Protein AF-0000000083354531 (afdb_homodimer)

pLDDT: mean 86.06, std 15.46, range [36.0, 96.38]

Structure (mmCIF, N/CA/C/O backbone):
data_AF-0000000083354531-model_v1
#
loop_
_entity.id
_entity.type
_entity.pdbx_description
1 polymer 'Plastocyanin-like domain-containing protein'
#
loop_
_atom_site.group_PDB
_atom_site.id
_atom_site.type_symbol
_atom_site.label_atom_id
_atom_site.label_alt_id
_atom_site.label_comp_id
_atom_site.label_asym_id
_atom_site.label_entity_id
_atom_site.label_seq_id
_atom_site.pdbx_PDB_ins_code
_atom_site.Cartn_x
_atom_site.Cartn_y
_atom_site.Cartn_z
_atom_site.occupancy
_atom_site.B_iso_or_equiv
_atom_site.auth_seq_id
_atom_site.auth_comp_id
_atom_site.auth_asym_id
_atom_site.auth_atom_id
_atom_site.pdbx_PDB_model_num
ATOM 1 N N . MET A 1 1 ? 29.484 -18.719 -14.023 1 36 1 MET A N 1
ATOM 2 C CA . MET A 1 1 ? 29.203 -17.547 -13.211 1 36 1 MET A CA 1
ATOM 3 C C . MET A 1 1 ? 27.703 -17.266 -13.164 1 36 1 MET A C 1
ATOM 5 O O . MET A 1 1 ? 27.062 -17.172 -14.211 1 36 1 MET A O 1
ATOM 9 N N . ALA A 1 2 ? 26.969 -17.609 -12.117 1 40.5 2 ALA A N 1
ATOM 10 C CA . ALA A 1 2 ? 25.516 -17.547 -12.062 1 40.5 2 ALA A CA 1
ATOM 11 C C . ALA A 1 2 ? 25.031 -16.109 -12.305 1 40.5 2 ALA A C 1
ATOM 13 O O . ALA A 1 2 ? 25.594 -15.156 -11.773 1 40.5 2 ALA A O 1
ATOM 14 N N . LEU A 1 3 ? 24.641 -15.742 -13.43 1 39.56 3 LEU A N 1
ATOM 15 C CA . LEU A 1 3 ? 24.047 -14.438 -13.703 1 39.56 3 LEU A CA 1
ATOM 16 C C . LEU A 1 3 ? 23.047 -14.047 -12.609 1 39.56 3 LEU A C 1
ATOM 18 O O . LEU A 1 3 ? 22.062 -14.75 -12.391 1 39.56 3 LEU A O 1
ATOM 22 N N . SER A 1 4 ? 23.594 -13.641 -11.516 1 41.56 4 SER A N 1
ATOM 23 C CA . SER A 1 4 ? 22.656 -13.062 -10.555 1 41.56 4 SER A CA 1
ATOM 24 C C . SER A 1 4 ? 21.688 -12.109 -11.234 1 41.56 4 SER A C 1
ATOM 26 O O . SER A 1 4 ? 22.094 -11.078 -11.766 1 41.56 4 SER A O 1
ATOM 28 N N . VAL A 1 5 ? 20.828 -12.586 -12.039 1 44.81 5 VAL A N 1
ATOM 29 C CA . VAL A 1 5 ? 19.797 -11.664 -12.5 1 44.81 5 VAL A CA 1
ATOM 30 C C . VAL A 1 5 ? 19.344 -10.773 -11.344 1 44.81 5 VAL A C 1
ATOM 32 O O . VAL A 1 5 ? 19.156 -11.25 -10.219 1 44.81 5 VAL A O 1
ATOM 35 N N . SER A 1 6 ? 20.094 -9.789 -11.055 1 44.59 6 SER A N 1
ATOM 36 C CA . SER A 1 6 ? 19.625 -8.797 -10.102 1 44.59 6 SER A CA 1
ATOM 37 C C . SER A 1 6 ? 18.141 -8.484 -10.312 1 44.59 6 SER A C 1
ATOM 39 O O . SER A 1 6 ? 17.734 -8.133 -11.422 1 44.59 6 SER A O 1
ATOM 41 N N . ALA A 1 7 ? 17.344 -9.289 -9.859 1 53.72 7 ALA A N 1
ATOM 42 C CA . ALA A 1 7 ? 15.922 -8.961 -10.008 1 53.72 7 ALA A CA 1
ATOM 43 C C . ALA A 1 7 ? 15.68 -7.469 -9.797 1 53.72 7 ALA A C 1
ATOM 45 O O . ALA A 1 7 ? 16.25 -6.859 -8.891 1 53.72 7 ALA A O 1
ATOM 46 N N . SER A 1 8 ? 15.656 -6.641 -10.812 1 60.94 8 SER A N 1
ATOM 47 C CA . SER A 1 8 ? 15.422 -5.203 -10.844 1 60.94 8 SER A CA 1
ATOM 48 C C . SER A 1 8 ? 14.312 -4.805 -9.875 1 60.94 8 SER A C 1
ATOM 50 O O . SER A 1 8 ? 13.242 -5.418 -9.859 1 60.94 8 SER A O 1
ATOM 52 N N . VAL A 1 9 ? 14.773 -4.359 -8.758 1 75.44 9 VAL A N 1
ATOM 53 C CA . VAL A 1 9 ? 13.812 -3.762 -7.84 1 75.44 9 VAL A CA 1
ATOM 54 C C . VAL A 1 9 ? 13.219 -2.502 -8.461 1 75.44 9 VAL A C 1
ATOM 56 O O . VAL A 1 9 ? 13.945 -1.612 -8.898 1 75.44 9 VAL A O 1
ATOM 59 N N . VAL A 1 10 ? 11.969 -2.576 -8.844 1 86.31 10 VAL A N 1
ATOM 60 C CA . VAL A 1 10 ? 11.25 -1.38 -9.273 1 86.31 10 VAL A CA 1
ATOM 61 C C . VAL A 1 10 ? 10.867 -0.546 -8.055 1 86.31 10 VAL A C 1
ATOM 63 O O . VAL A 1 10 ? 10.367 -1.081 -7.055 1 86.31 10 VAL A O 1
ATOM 66 N N . GLU A 1 11 ? 11.211 0.677 -8.078 1 92.5 11 GLU A N 1
ATOM 67 C CA . GLU A 1 11 ? 10.891 1.556 -6.961 1 92.5 11 GLU A CA 1
ATOM 68 C C . GLU A 1 11 ? 9.781 2.535 -7.324 1 92.5 11 GLU A C 1
ATOM 70 O O . GLU A 1 11 ? 9.766 3.08 -8.43 1 92.5 11 GLU A O 1
ATOM 75 N N . HIS A 1 12 ? 8.898 2.764 -6.395 1 93.06 12 HIS A N 1
ATOM 76 C CA . HIS A 1 12 ? 7.852 3.777 -6.477 1 93.06 12 HIS A CA 1
ATOM 77 C C . HIS A 1 12 ? 7.879 4.699 -5.266 1 93.06 12 HIS A C 1
ATOM 79 O O . HIS A 1 12 ? 8.266 4.281 -4.172 1 93.06 12 HIS A O 1
ATOM 85 N N . THR A 1 13 ? 7.527 5.938 -5.547 1 94.5 13 THR A N 1
ATOM 86 C CA . THR A 1 13 ? 7.371 6.879 -4.441 1 94.5 13 THR A CA 1
ATOM 87 C C . THR A 1 13 ? 5.93 7.359 -4.34 1 94.5 13 THR A C 1
ATOM 89 O O . THR A 1 13 ? 5.352 7.82 -5.328 1 94.5 13 THR A O 1
ATOM 92 N N . PHE A 1 14 ? 5.398 7.266 -3.188 1 94.38 14 PHE A N 1
ATOM 93 C CA . PHE A 1 14 ? 4.066 7.758 -2.854 1 94.38 14 PHE A CA 1
ATOM 94 C C . PHE A 1 14 ? 4.148 8.914 -1.869 1 94.38 14 PHE A C 1
ATOM 96 O O . PHE A 1 14 ? 4.629 8.75 -0.745 1 94.38 14 PHE A O 1
ATOM 103 N N . VAL A 1 15 ? 3.713 9.984 -2.309 1 96.25 15 VAL A N 1
ATOM 104 C CA . VAL A 1 15 ? 3.658 11.164 -1.443 1 96.25 15 VAL A CA 1
ATOM 105 C C . VAL A 1 15 ? 2.219 11.406 -0.993 1 96.25 15 VAL A C 1
ATOM 107 O O . VAL A 1 15 ? 1.324 11.586 -1.823 1 96.25 15 VAL A O 1
ATOM 110 N N . VAL A 1 16 ? 2.004 11.422 0.267 1 95.5 16 VAL A N 1
ATOM 111 C CA . VAL A 1 16 ? 0.708 11.742 0.857 1 95.5 16 VAL A CA 1
ATOM 112 C C . VAL A 1 16 ? 0.65 13.227 1.194 1 95.5 16 VAL A C 1
ATOM 114 O O . VAL A 1 16 ? 1.538 13.758 1.87 1 95.5 16 VAL A O 1
ATOM 117 N N . SER A 1 17 ? -0.337 13.82 0.721 1 96.12 17 SER A N 1
ATOM 118 C CA . SER A 1 17 ? -0.473 15.258 0.924 1 96.12 17 SER A CA 1
ATOM 119 C C . SER A 1 17 ? -1.938 15.68 0.926 1 96.12 17 SER A C 1
ATOM 121 O O . SER A 1 17 ? -2.826 14.859 0.687 1 96.12 17 SER A O 1
ATOM 123 N N . GLN A 1 18 ? -2.15 16.906 1.348 1 95.44 18 GLN A N 1
ATOM 124 C CA . GLN A 1 18 ? -3.486 17.484 1.261 1 95.44 18 GLN A CA 1
ATOM 125 C C . GLN A 1 18 ? -3.658 18.281 -0.03 1 95.44 18 GLN A C 1
ATOM 127 O O . GLN A 1 18 ? -2.729 18.953 -0.479 1 95.44 18 GLN A O 1
ATOM 132 N N . VAL A 1 19 ? -4.797 18.109 -0.585 1 94.44 19 VAL A N 1
ATOM 133 C CA . VAL A 1 19 ? -5.152 18.953 -1.725 1 94.44 19 VAL A CA 1
ATOM 134 C C . VAL A 1 19 ? -6.504 19.625 -1.472 1 94.44 19 VAL A C 1
ATOM 136 O O . VAL A 1 19 ? -7.34 19.078 -0.742 1 94.44 19 VAL A O 1
ATOM 139 N N . ASN A 1 20 ? -6.668 20.812 -2 1 93.56 20 ASN A N 1
ATOM 140 C CA . ASN A 1 20 ? -7.961 21.484 -1.956 1 93.56 20 ASN A CA 1
ATOM 141 C C . ASN A 1 20 ? -8.859 21.062 -3.115 1 93.56 20 ASN A C 1
ATOM 143 O O . ASN A 1 20 ? -8.469 21.172 -4.277 1 93.56 20 ASN A O 1
ATOM 147 N N . MET A 1 21 ? -9.906 20.453 -2.688 1 88.62 21 MET A N 1
ATOM 148 C CA . MET A 1 21 ? -10.891 20.078 -3.703 1 88.62 21 MET A CA 1
ATOM 149 C C . MET A 1 21 ? -12.102 21 -3.65 1 88.62 21 MET A C 1
ATOM 151 O O . MET A 1 21 ? -12.625 21.281 -2.57 1 88.62 21 MET A O 1
ATOM 155 N N . THR A 1 22 ? -12.367 21.594 -4.773 1 88.25 22 THR A N 1
ATOM 156 C CA . THR A 1 22 ? -13.547 22.453 -4.844 1 88.25 22 THR A CA 1
ATOM 157 C C . THR A 1 22 ? -14.688 21.766 -5.578 1 88.25 22 THR A C 1
ATOM 159 O O . THR A 1 22 ? -14.508 21.281 -6.699 1 88.25 22 THR A O 1
ATOM 162 N N . HIS A 1 23 ? -15.57 21.438 -4.777 1 83.75 23 HIS A N 1
ATOM 163 C CA . HIS A 1 23 ? -16.781 20.891 -5.359 1 83.75 23 HIS A CA 1
ATOM 164 C C . HIS A 1 23 ? -17.984 21.781 -5.09 1 83.75 23 HIS A C 1
ATOM 166 O O . HIS A 1 23 ? -18.328 22.047 -3.932 1 83.75 23 HIS A O 1
ATOM 172 N N . LEU A 1 24 ? -18.734 22.172 -6.25 1 88.19 24 LEU A N 1
ATOM 173 C CA . LEU A 1 24 ? -19.906 23.047 -6.168 1 88.19 24 LEU A CA 1
ATOM 174 C C . LEU A 1 24 ? -19.625 24.219 -5.234 1 88.19 24 LEU A C 1
ATOM 176 O O . LEU A 1 24 ? -20.422 24.5 -4.336 1 88.19 24 LEU A O 1
ATOM 180 N N . CYS A 1 25 ? -18.609 24.75 -5.316 1 87.38 25 CYS A N 1
ATOM 181 C CA . CYS A 1 25 ? -18.219 25.984 -4.648 1 87.38 25 CYS A CA 1
ATOM 182 C C . CYS A 1 25 ? -17.859 25.734 -3.191 1 87.38 25 CYS A C 1
ATOM 184 O O . CYS A 1 25 ? -17.812 26.672 -2.387 1 87.38 25 CYS A O 1
ATOM 186 N N . LYS A 1 26 ? -17.969 24.53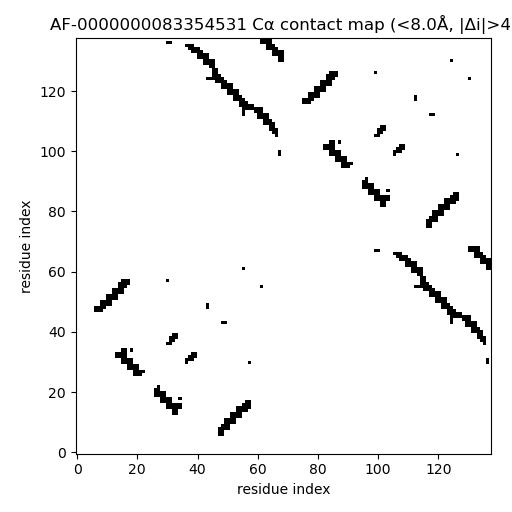1 -2.76 1 91.5 26 LYS A N 1
ATOM 187 C CA . LYS A 1 26 ? -17.469 24.188 -1.434 1 91.5 26 LYS A CA 1
ATOM 188 C C . LYS A 1 26 ? -16.047 23.641 -1.51 1 91.5 26 LYS A C 1
ATOM 190 O O . LYS A 1 26 ? -15.758 22.766 -2.322 1 91.5 26 LYS A O 1
ATOM 195 N N . ASP A 1 27 ? -15.117 24.312 -0.78 1 91.06 27 ASP A N 1
ATOM 196 C CA . ASP A 1 27 ? -13.727 23.875 -0.703 1 91.06 27 ASP A CA 1
ATOM 197 C C . ASP A 1 27 ? -13.539 22.875 0.443 1 91.06 27 ASP A C 1
ATOM 199 O O . ASP A 1 27 ? -13.953 23.141 1.574 1 91.06 27 ASP A O 1
ATOM 203 N N . THR A 1 28 ? -13.125 21.719 0.017 1 91.94 28 THR A N 1
ATOM 204 C CA . THR A 1 28 ? -12.789 20.734 1.039 1 91.94 28 THR A CA 1
ATOM 205 C C . THR A 1 28 ? -11.359 20.219 0.846 1 91.94 28 THR A C 1
ATOM 207 O O . THR A 1 28 ? -10.852 20.188 -0.276 1 91.94 28 THR A O 1
ATOM 210 N N . MET A 1 29 ? -10.664 20 1.935 1 92.44 29 MET A N 1
ATOM 211 C CA . MET A 1 29 ? -9.336 19.406 1.872 1 92.44 29 MET A CA 1
ATOM 212 C C . MET A 1 29 ? -9.422 17.875 1.838 1 92.44 29 MET A C 1
ATOM 214 O O . MET A 1 29 ? -10.156 17.281 2.619 1 92.44 29 MET A O 1
ATOM 218 N N . ALA A 1 30 ? -8.695 17.375 0.788 1 92.62 30 ALA A N 1
ATOM 219 C CA . ALA A 1 30 ? -8.625 15.914 0.68 1 92.62 30 ALA A CA 1
ATOM 220 C C . ALA A 1 30 ? -7.199 15.414 0.864 1 92.62 30 ALA A C 1
ATOM 222 O O . ALA A 1 30 ? -6.25 16.047 0.396 1 92.62 30 ALA A O 1
ATOM 223 N N 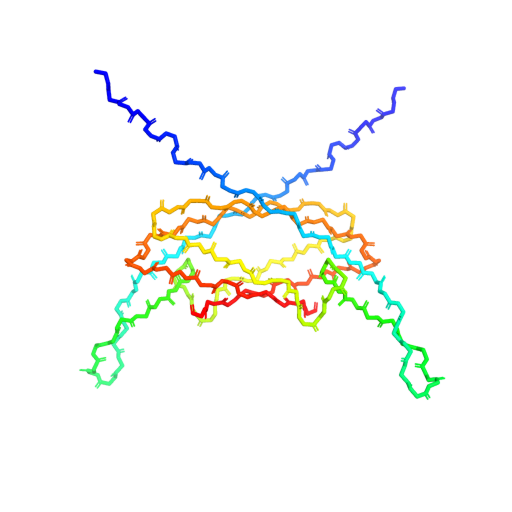. THR A 1 31 ? -7.125 14.367 1.601 1 94.31 31 THR A N 1
ATOM 224 C CA . THR A 1 31 ? -5.84 13.688 1.679 1 94.31 31 THR A CA 1
ATOM 225 C C . THR A 1 31 ? -5.66 12.734 0.502 1 94.31 31 THR A C 1
ATOM 227 O O . THR A 1 31 ? -6.477 11.836 0.296 1 94.31 31 THR A O 1
ATOM 230 N N . VAL A 1 32 ? -4.609 12.938 -0.293 1 94.12 32 VAL A N 1
ATOM 231 C CA . VAL A 1 32 ? -4.426 12.188 -1.527 1 94.12 32 VAL A CA 1
ATOM 232 C C . VAL A 1 32 ? -3.033 11.562 -1.549 1 94.12 32 VAL A C 1
ATOM 234 O O . VAL A 1 32 ? -2.176 11.914 -0.737 1 94.12 32 VAL A O 1
ATOM 237 N N . VAL A 1 33 ? -2.908 10.594 -2.459 1 94.81 33 VAL A N 1
ATOM 238 C CA . VAL A 1 33 ? -1.602 10.016 -2.764 1 94.81 33 VAL A CA 1
ATOM 239 C C . VAL A 1 33 ? -1.191 10.391 -4.188 1 94.81 33 VAL A C 1
ATOM 241 O O . VAL A 1 33 ? -1.899 10.078 -5.145 1 94.81 33 VAL A O 1
ATOM 244 N N . ASN A 1 34 ? -0.104 11.078 -4.273 1 95.56 34 ASN A N 1
ATOM 245 C CA . ASN A 1 34 ? 0.373 11.586 -5.551 1 95.56 34 ASN A CA 1
ATOM 246 C C . ASN A 1 34 ? -0.708 12.391 -6.273 1 95.56 34 ASN A C 1
ATOM 248 O O . ASN A 1 34 ? -0.882 12.25 -7.484 1 95.56 34 ASN A O 1
ATOM 252 N N . GLY A 1 35 ? -1.458 13.023 -5.539 1 92.19 35 GLY A N 1
ATOM 253 C CA . GLY A 1 35 ? -2.426 13.969 -6.086 1 92.19 35 GLY A CA 1
ATOM 254 C C . GLY A 1 35 ? -3.742 13.312 -6.461 1 92.19 35 GLY A C 1
ATOM 255 O O . GLY A 1 35 ? -4.621 13.961 -7.027 1 92.19 35 GLY A O 1
ATOM 256 N N . GLN A 1 36 ? -3.883 12.078 -6.078 1 90.56 36 GLN A N 1
ATOM 257 C CA . GLN A 1 36 ? -5.121 11.43 -6.5 1 90.56 36 GLN A CA 1
ATOM 258 C C . GLN A 1 36 ? -5.699 10.562 -5.383 1 90.56 36 GLN A C 1
ATOM 260 O O . GLN A 1 36 ? -4.977 10.133 -4.484 1 90.56 36 GLN A O 1
ATOM 265 N N . LEU A 1 37 ? -7.09 10.43 -5.449 1 86.62 37 LEU A N 1
ATOM 266 C CA . LEU A 1 37 ? -7.879 9.586 -4.559 1 86.62 37 LEU A CA 1
ATOM 267 C C . LEU A 1 37 ? -8.875 8.742 -5.344 1 86.62 37 LEU A C 1
ATOM 269 O O . LEU A 1 37 ? -9.711 9.273 -6.074 1 86.62 37 LEU A O 1
ATOM 273 N N . PRO A 1 38 ? -8.688 7.309 -5.402 1 86.62 38 PRO A N 1
ATOM 274 C CA . PRO A 1 38 ? -7.699 6.543 -4.637 1 86.62 38 PRO A CA 1
ATOM 275 C C . PRO A 1 38 ? -6.27 6.762 -5.129 1 86.62 38 PRO A C 1
ATOM 277 O O . PRO A 1 38 ? -6.062 7.355 -6.191 1 86.62 38 PRO A O 1
ATOM 280 N N . GLY A 1 39 ? -5.352 6.383 -4.352 1 87.25 39 GLY A N 1
ATOM 281 C CA . GLY A 1 39 ? -3.965 6.434 -4.789 1 87.25 39 GLY A CA 1
ATOM 282 C C . GLY A 1 39 ? -3.684 5.547 -5.984 1 87.25 39 GLY A C 1
ATOM 283 O O . GLY A 1 39 ? -4.574 4.852 -6.473 1 87.25 39 GLY A O 1
ATOM 284 N N . PRO A 1 40 ? -2.467 5.68 -6.473 1 90.62 40 PRO A N 1
ATOM 285 C CA . PRO A 1 40 ? -2.105 4.891 -7.652 1 90.62 40 PRO A CA 1
ATOM 286 C C . PRO A 1 40 ? -2.059 3.393 -7.367 1 90.62 40 PRO A C 1
ATOM 288 O O . PRO A 1 40 ? -1.789 2.984 -6.234 1 90.62 40 PRO A O 1
ATOM 291 N N . ALA A 1 41 ? -2.326 2.578 -8.43 1 92.12 41 ALA A N 1
ATOM 292 C CA . ALA A 1 41 ? -2.131 1.133 -8.359 1 92.12 41 ALA A CA 1
ATOM 293 C C . ALA A 1 41 ? -0.723 0.749 -8.812 1 92.12 41 ALA A C 1
ATOM 295 O O . ALA A 1 41 ? -0.128 1.42 -9.656 1 92.12 41 ALA A O 1
ATOM 296 N N . ILE A 1 42 ? -0.235 -0.291 -8.219 1 92.31 42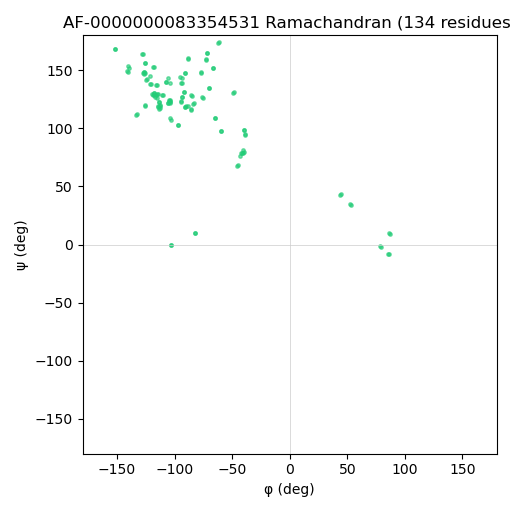 ILE A N 1
ATOM 297 C CA . ILE A 1 42 ? 1.072 -0.807 -8.609 1 92.31 42 ILE A CA 1
ATOM 298 C C . ILE A 1 42 ? 0.93 -2.236 -9.125 1 92.31 42 ILE A C 1
ATOM 300 O O . ILE A 1 42 ? 0.297 -3.076 -8.477 1 92.31 42 ILE A O 1
ATOM 304 N N . GLU A 1 43 ? 1.452 -2.463 -10.234 1 92.62 43 GLU A N 1
ATOM 305 C CA . GLU A 1 43 ? 1.547 -3.818 -10.766 1 92.62 43 GLU A CA 1
ATOM 306 C C . GLU A 1 43 ? 2.865 -4.477 -10.375 1 92.62 43 GLU A C 1
ATOM 308 O O . GLU A 1 43 ? 3.932 -3.871 -10.508 1 92.62 43 GLU A O 1
ATOM 313 N N . VAL A 1 44 ? 2.686 -5.672 -9.883 1 92.19 44 VAL A N 1
ATOM 314 C CA . VAL A 1 44 ? 3.869 -6.43 -9.492 1 92.19 44 VAL A CA 1
ATOM 315 C C . VAL A 1 44 ? 3.867 -7.789 -10.195 1 92.19 44 VAL A C 1
ATOM 317 O O . VAL A 1 44 ? 2.951 -8.594 -10 1 92.19 44 VAL A O 1
ATOM 320 N N . THR A 1 45 ? 4.887 -8 -10.961 1 92.5 45 THR A N 1
ATOM 321 C CA . THR A 1 45 ? 5.016 -9.25 -11.711 1 92.5 45 THR A CA 1
ATOM 322 C C . THR A 1 45 ? 5.469 -10.383 -10.789 1 92.5 45 THR A C 1
ATOM 324 O O . THR A 1 45 ? 6.184 -10.148 -9.812 1 92.5 45 THR A O 1
ATOM 327 N N . GLU A 1 46 ? 4.996 -11.562 -11.148 1 91.88 46 GLU A N 1
ATOM 328 C CA . GLU A 1 46 ? 5.434 -12.75 -10.406 1 91.88 46 GLU A CA 1
ATOM 329 C C . GLU A 1 46 ? 6.949 -12.773 -10.266 1 91.88 46 GLU A C 1
ATOM 331 O O . GLU A 1 46 ? 7.676 -12.539 -11.234 1 91.88 46 GLU A O 1
ATOM 336 N N . GLY A 1 47 ? 7.355 -12.992 -9.031 1 89.62 47 GLY A N 1
ATOM 337 C CA . GLY A 1 47 ? 8.781 -13.164 -8.781 1 89.62 47 GLY A CA 1
ATOM 338 C C . GLY A 1 47 ? 9.508 -11.859 -8.57 1 89.62 47 GLY A C 1
ATOM 339 O O . GLY A 1 47 ? 10.68 -11.852 -8.172 1 89.62 47 GLY A O 1
ATOM 340 N N . ASP A 1 48 ? 8.844 -10.719 -8.797 1 86.81 48 ASP A N 1
ATOM 341 C CA . ASP A 1 48 ? 9.508 -9.422 -8.68 1 86.81 48 ASP A CA 1
ATOM 342 C C . ASP A 1 48 ? 9.43 -8.891 -7.254 1 86.81 48 ASP A C 1
ATOM 344 O O . ASP A 1 48 ? 8.609 -9.352 -6.457 1 86.81 48 ASP A O 1
ATOM 348 N N . SER A 1 49 ? 10.328 -7.977 -6.996 1 90.25 49 SER A N 1
ATOM 349 C CA . SER A 1 49 ? 10.305 -7.156 -5.793 1 90.25 49 SER A CA 1
ATOM 350 C C . SER A 1 49 ? 10.141 -5.676 -6.133 1 90.25 49 SER A C 1
ATOM 352 O O . SER A 1 49 ? 10.812 -5.168 -7.035 1 90.25 49 SER A O 1
ATOM 354 N N . VAL A 1 50 ? 9.227 -5.156 -5.461 1 93.81 50 VAL A N 1
ATOM 355 C CA . VAL A 1 50 ? 8.984 -3.725 -5.625 1 93.81 50 VAL A CA 1
ATOM 356 C C . VAL A 1 50 ? 9.156 -3.014 -4.285 1 93.81 50 VAL A C 1
ATOM 358 O O . VAL A 1 50 ? 8.75 -3.535 -3.244 1 93.81 50 VAL A O 1
ATOM 361 N N . THR A 1 51 ? 9.773 -1.924 -4.375 1 94.31 51 THR A N 1
ATOM 362 C CA . THR A 1 51 ? 9.914 -1.083 -3.191 1 94.31 51 THR A CA 1
ATOM 363 C C . THR A 1 51 ? 9.078 0.185 -3.328 1 94.31 51 THR A C 1
ATOM 365 O O . THR A 1 51 ? 9.164 0.885 -4.34 1 94.31 51 THR A O 1
ATOM 368 N N . VAL A 1 52 ? 8.266 0.444 -2.287 1 93.56 52 VAL A N 1
ATOM 369 C CA . VAL A 1 52 ? 7.445 1.653 -2.256 1 93.56 52 VAL A CA 1
ATOM 370 C C . VAL A 1 52 ? 7.902 2.559 -1.116 1 93.56 52 VAL A C 1
ATOM 372 O O . VAL A 1 52 ? 7.91 2.146 0.047 1 93.56 52 VAL A O 1
ATOM 375 N N . HIS A 1 53 ? 8.328 3.721 -1.482 1 94.69 53 HIS A N 1
ATOM 376 C CA . HIS A 1 53 ? 8.625 4.762 -0.506 1 94.69 53 HIS A CA 1
ATOM 377 C C . HIS A 1 53 ? 7.398 5.637 -0.247 1 94.69 53 HIS A C 1
ATOM 379 O O . HIS A 1 53 ? 6.918 6.324 -1.151 1 94.69 53 HIS A O 1
ATOM 385 N N . VAL A 1 54 ? 6.98 5.602 0.958 1 94.25 54 VAL A N 1
ATOM 386 C CA . VAL A 1 54 ? 5.852 6.438 1.351 1 94.25 54 VAL A CA 1
ATOM 387 C C . VAL A 1 54 ? 6.348 7.621 2.18 1 94.25 54 VAL A C 1
ATOM 389 O O . VAL A 1 54 ? 6.992 7.438 3.213 1 94.25 54 VAL A O 1
ATOM 392 N N . VAL A 1 55 ? 6.047 8.727 1.686 1 95.38 55 VAL A N 1
ATOM 393 C CA . VAL A 1 55 ? 6.371 9.961 2.396 1 95.38 55 VAL A CA 1
ATOM 394 C C . VAL A 1 55 ? 5.082 10.656 2.832 1 95.38 55 VAL A C 1
ATOM 396 O O . VAL A 1 55 ? 4.258 11.031 1.996 1 95.38 55 VAL A O 1
ATOM 399 N N . ASN A 1 56 ? 4.949 10.898 4.133 1 95.56 56 ASN A N 1
ATOM 400 C CA . ASN A 1 56 ? 3.752 11.555 4.648 1 95.56 56 ASN A CA 1
ATOM 401 C C . ASN A 1 56 ? 3.98 13.055 4.84 1 95.56 56 ASN A C 1
ATOM 403 O O . ASN A 1 56 ? 4.508 13.477 5.871 1 95.56 56 ASN A O 1
ATOM 407 N N . LYS A 1 57 ? 3.49 13.82 3.971 1 96.31 57 LYS A N 1
ATOM 408 C CA . LYS A 1 57 ? 3.611 15.273 4.051 1 96.31 57 LYS A CA 1
ATOM 409 C C . LYS A 1 57 ? 2.307 15.914 4.523 1 96.31 57 LYS A C 1
ATOM 411 O O . LYS A 1 57 ? 2.164 17.141 4.5 1 96.31 57 LYS A O 1
ATOM 416 N N . SER A 1 58 ? 1.355 15.141 4.754 1 94.75 58 SER A N 1
ATOM 417 C CA . SER A 1 58 ? 0.118 15.656 5.332 1 94.75 58 SER A CA 1
ATOM 418 C C . SER A 1 58 ? 0.302 16.016 6.801 1 94.75 58 SER A C 1
ATOM 420 O O . SER A 1 58 ? 1.226 15.531 7.457 1 94.75 58 SER A O 1
ATOM 422 N N . PRO A 1 59 ? -0.521 16.844 7.355 1 94.5 59 PRO A N 1
ATOM 423 C CA . PRO A 1 59 ? -0.382 17.234 8.766 1 94.5 59 PRO A CA 1
ATOM 424 C C . PRO A 1 59 ? -0.998 16.203 9.719 1 94.5 59 PRO A C 1
ATOM 426 O O . PRO A 1 59 ? -1.129 16.469 10.914 1 94.5 59 PRO A O 1
ATOM 429 N N . TYR A 1 60 ? -1.386 15.023 9.203 1 94.56 60 TYR A N 1
ATOM 430 C CA . TYR A 1 60 ? -2.062 14.008 10 1 94.56 60 TYR A CA 1
ATOM 431 C C . TYR A 1 60 ? -1.242 12.727 10.055 1 94.56 60 TYR A C 1
ATOM 433 O O . TYR A 1 60 ? -0.438 12.461 9.156 1 94.56 60 TYR A O 1
ATOM 441 N N . ASN A 1 61 ? -1.413 11.977 11.102 1 94.88 61 ASN A N 1
ATOM 442 C CA . ASN A 1 61 ? -1.073 10.555 11.062 1 94.88 61 ASN A CA 1
ATOM 443 C C . ASN A 1 61 ? -2.049 9.773 10.188 1 94.88 61 ASN A C 1
ATOM 445 O O . ASN A 1 61 ? -3.264 9.945 10.297 1 94.88 61 ASN A O 1
ATOM 449 N N . ILE A 1 62 ? -1.489 8.914 9.352 1 93.56 62 ILE A N 1
ATOM 450 C CA . ILE A 1 62 ? -2.371 8.195 8.438 1 93.56 62 ILE A CA 1
ATOM 451 C C . ILE A 1 62 ? -2.145 6.688 8.594 1 93.56 62 ILE A C 1
ATOM 453 O O . ILE A 1 62 ? -1.107 6.258 9.102 1 93.56 62 ILE A O 1
ATOM 457 N N . THR A 1 63 ? -3.189 5.98 8.219 1 93.69 63 THR A N 1
ATOM 458 C CA . THR A 1 63 ? -3.102 4.531 8.047 1 93.69 63 THR A CA 1
ATOM 459 C C . THR A 1 63 ? -3.303 4.145 6.586 1 93.69 63 THR A C 1
ATOM 461 O O . THR A 1 63 ? -4.234 4.617 5.934 1 93.69 63 THR A O 1
ATOM 464 N N . ILE A 1 64 ? -2.404 3.354 6.074 1 90.25 64 ILE A N 1
ATOM 465 C CA . ILE A 1 64 ? -2.475 2.887 4.695 1 90.25 64 ILE A CA 1
ATOM 466 C C . ILE A 1 64 ? -2.951 1.437 4.664 1 90.25 64 ILE A C 1
ATOM 468 O O . ILE A 1 64 ? -2.377 0.575 5.336 1 90.25 64 ILE A O 1
ATOM 472 N N . HIS A 1 65 ? -4.023 1.244 3.932 1 88.69 65 HIS A N 1
ATOM 473 C CA . HIS A 1 65 ? -4.512 -0.102 3.654 1 88.69 65 HIS A CA 1
ATOM 474 C C . HIS A 1 65 ? -4.18 -0.526 2.227 1 88.69 65 HIS A C 1
ATOM 476 O O . HIS A 1 65 ? -4.262 0.282 1.3 1 88.69 65 HIS A O 1
ATOM 482 N N . TRP A 1 66 ? -3.799 -1.745 2.166 1 83.31 66 TRP A N 1
ATOM 483 C CA . TRP A 1 66 ? -3.471 -2.258 0.839 1 83.31 66 TRP A CA 1
ATOM 484 C C . TRP A 1 66 ? -4.336 -3.465 0.493 1 83.31 66 TRP A C 1
ATOM 486 O O . TRP A 1 66 ? -4.648 -4.281 1.362 1 83.31 66 TRP A O 1
ATOM 496 N N . TYR A 1 67 ? -4.66 -3.564 -0.738 1 85.88 67 TYR A N 1
ATOM 497 C CA . TYR A 1 67 ? -5.41 -4.727 -1.203 1 85.88 67 TYR A CA 1
ATOM 498 C C . TYR A 1 67 ? -4.91 -5.188 -2.566 1 85.88 67 TYR A C 1
ATOM 500 O O . TYR A 1 67 ? -4.336 -4.398 -3.324 1 85.88 67 TYR A O 1
ATOM 508 N N . LEU A 1 68 ? -5.062 -6.5 -2.664 1 85.5 68 LEU A N 1
ATOM 509 C CA . LEU A 1 68 ? -4.645 -7.105 -3.922 1 85.5 68 LEU A CA 1
ATOM 510 C C . LEU A 1 68 ? -5.828 -7.254 -4.871 1 85.5 68 LEU A C 1
ATOM 512 O O . LEU A 1 68 ? -6.965 -7.438 -4.43 1 85.5 68 LEU A O 1
ATOM 516 N N . VAL A 1 69 ? -5.598 -7.078 -6.152 1 79.19 69 VAL A N 1
ATOM 517 C CA . VAL A 1 69 ? -6.594 -7.395 -7.168 1 79.19 69 VAL A CA 1
ATOM 518 C C . VAL A 1 69 ? -6.031 -8.422 -8.141 1 79.19 69 VAL A C 1
ATOM 520 O O . VAL A 1 69 ? -4.844 -8.391 -8.469 1 79.19 69 VAL A O 1
ATOM 523 N N . MET B 1 1 ? 26.141 22.359 14.25 1 36.5 1 MET B N 1
ATOM 524 C CA . MET B 1 1 ? 26.062 21.156 13.406 1 36.5 1 MET B CA 1
ATOM 525 C C . MET B 1 1 ? 24.641 20.641 13.328 1 36.5 1 MET B C 1
ATOM 527 O O . MET B 1 1 ? 23.984 20.422 14.352 1 36.5 1 MET B O 1
ATOM 531 N N . ALA B 1 2 ? 23.906 20.875 12.234 1 40.12 2 ALA B N 1
ATOM 532 C CA . ALA B 1 2 ? 22.484 20.578 12.164 1 40.12 2 ALA B CA 1
ATOM 533 C C . ALA B 1 2 ? 22.219 19.078 12.398 1 40.12 2 ALA B C 1
ATOM 535 O O . ALA B 1 2 ? 22.938 18.234 11.859 1 40.12 2 ALA B O 1
ATOM 536 N N . LEU B 1 3 ? 21.875 18.641 13.508 1 40.84 3 LEU B N 1
ATOM 537 C CA . LEU B 1 3 ? 21.484 17.25 13.766 1 40.84 3 LEU B CA 1
ATOM 538 C C . LEU B 1 3 ? 20.578 16.734 12.648 1 40.84 3 LEU B C 1
ATOM 540 O O . LEU B 1 3 ? 19.516 17.281 12.406 1 40.84 3 LEU B O 1
ATOM 544 N N . SER B 1 4 ? 21.203 16.391 11.57 1 42 4 SER B N 1
ATOM 545 C CA . SER B 1 4 ? 20.391 15.688 10.586 1 42 4 SER B CA 1
ATOM 546 C C . SER B 1 4 ? 19.547 14.594 11.234 1 42 4 SER B C 1
ATOM 548 O O . SER B 1 4 ? 20.094 13.625 11.781 1 42 4 SER B O 1
ATOM 550 N N . VAL B 1 5 ? 18.625 14.93 12.016 1 45.59 5 VAL B N 1
ATOM 551 C CA . VAL B 1 5 ? 17.734 13.859 12.469 1 45.59 5 VAL B CA 1
ATOM 552 C C . VAL B 1 5 ? 17.422 12.914 11.312 1 45.59 5 VAL B C 1
ATOM 554 O O . VAL B 1 5 ? 17.156 13.367 10.195 1 45.59 5 VAL B O 1
ATOM 557 N N . SER B 1 6 ? 18.281 12.023 11.031 1 45 6 SER B N 1
ATOM 558 C CA . SER B 1 6 ? 17.969 10.977 10.07 1 45 6 SER B CA 1
ATOM 559 C C . SER B 1 6 ? 16.547 10.461 10.266 1 45 6 SER B C 1
ATOM 561 O O . SER B 1 6 ? 16.172 10.055 11.367 1 45 6 SER B O 1
ATOM 563 N N . ALA B 1 7 ? 15.641 11.148 9.805 1 54.16 7 ALA B N 1
ATOM 564 C CA . ALA B 1 7 ? 14.281 10.625 9.938 1 54.16 7 ALA B CA 1
ATOM 565 C C . ALA B 1 7 ? 14.25 9.117 9.711 1 54.16 7 ALA B C 1
ATOM 567 O O . ALA B 1 7 ? 14.922 8.602 8.812 1 54.16 7 ALA B O 1
ATOM 568 N N . SER B 1 8 ? 14.312 8.289 10.711 1 61.31 8 SER B N 1
ATOM 569 C CA . SER B 1 8 ? 14.266 6.832 10.727 1 61.31 8 SER B CA 1
ATOM 570 C C . SER B 1 8 ? 13.242 6.301 9.734 1 61.31 8 SER B C 1
ATOM 572 O O . SER B 1 8 ? 12.102 6.766 9.695 1 61.31 8 SER B O 1
ATOM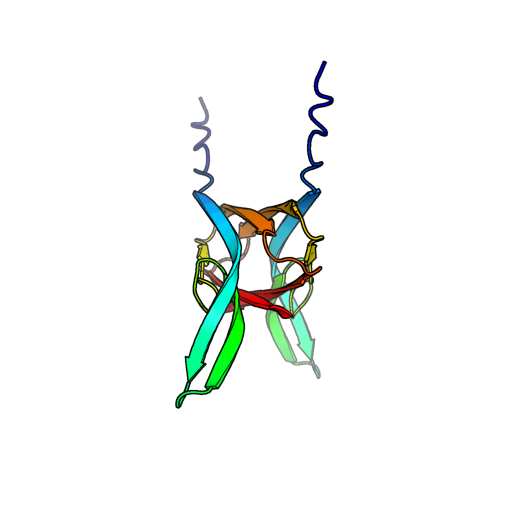 574 N N . VAL B 1 9 ? 13.805 5.922 8.617 1 75.81 9 VAL B N 1
ATOM 575 C CA . VAL B 1 9 ? 12.953 5.207 7.68 1 75.81 9 VAL B CA 1
ATOM 576 C C . VAL B 1 9 ? 12.516 3.875 8.289 1 75.81 9 VAL B C 1
ATOM 578 O O . VAL B 1 9 ? 13.344 3.09 8.742 1 75.81 9 VAL B O 1
ATOM 581 N N . VAL B 1 10 ? 11.266 3.764 8.641 1 86.5 10 VAL B N 1
ATOM 582 C CA . VAL B 1 10 ? 10.695 2.482 9.055 1 86.5 10 VAL B CA 1
ATOM 583 C C . VAL B 1 10 ? 10.469 1.601 7.828 1 86.5 10 VAL B C 1
ATOM 585 O O . VAL B 1 10 ? 9.93 2.062 6.816 1 86.5 10 VAL B O 1
ATOM 588 N N . GLU B 1 11 ? 10.984 0.439 7.855 1 92.56 11 GLU B N 1
ATOM 589 C CA . GLU B 1 11 ? 10.836 -0.475 6.727 1 92.56 11 GLU B CA 1
ATOM 590 C C . GLU B 1 11 ? 9.859 -1.602 7.059 1 92.56 11 GLU B C 1
ATOM 592 O O . GLU B 1 11 ? 9.883 -2.143 8.164 1 92.56 11 GLU B O 1
ATOM 597 N N . HIS B 1 12 ? 9.039 -1.958 6.105 1 93.19 12 HIS B N 1
ATOM 598 C CA . HIS B 1 12 ? 8.141 -3.107 6.156 1 93.19 12 HIS B CA 1
ATOM 599 C C . HIS B 1 12 ? 8.344 -4.016 4.949 1 93.19 12 HIS B C 1
ATOM 601 O O . HIS B 1 12 ? 8.727 -3.551 3.873 1 93.19 12 HIS B O 1
ATOM 607 N N . THR B 1 13 ? 8.133 -5.277 5.219 1 94.69 13 THR B N 1
ATOM 608 C CA . THR B 1 13 ? 8.148 -6.23 4.113 1 94.69 13 THR B CA 1
ATOM 609 C C . THR B 1 13 ? 6.789 -6.902 3.957 1 94.69 13 THR B C 1
ATOM 611 O O . THR B 1 13 ? 6.246 -7.441 4.922 1 94.69 13 THR B O 1
ATOM 614 N N . PHE B 1 14 ? 6.285 -6.875 2.785 1 94.62 14 PHE B N 1
ATOM 615 C CA . PHE B 1 14 ? 5.047 -7.547 2.4 1 94.62 14 PHE B CA 1
ATOM 616 C C . PHE B 1 14 ? 5.328 -8.688 1.427 1 94.62 14 PHE B C 1
ATOM 618 O O . PHE B 1 14 ? 5.82 -8.453 0.32 1 94.62 14 PHE B O 1
ATOM 625 N N . VAL B 1 15 ? 5.023 -9.805 1.848 1 96.38 15 VAL B N 1
ATOM 626 C CA . VAL B 1 15 ? 5.16 -10.977 0.984 1 96.38 15 VAL B CA 1
ATOM 627 C C . VAL B 1 15 ? 3.785 -11.406 0.481 1 96.38 15 VAL B C 1
ATOM 629 O O . VAL B 1 15 ? 2.891 -11.703 1.277 1 96.38 15 VAL B O 1
ATOM 632 N N . VAL B 1 16 ? 3.611 -11.453 -0.788 1 95.56 16 VAL B N 1
ATOM 633 C CA . VAL B 1 16 ? 2.393 -11.945 -1.422 1 95.56 16 VAL B CA 1
ATOM 634 C C . VAL B 1 16 ? 2.547 -13.422 -1.759 1 95.56 16 VAL B C 1
ATOM 636 O O . VAL B 1 16 ? 3.52 -13.82 -2.404 1 95.56 16 VAL B O 1
ATOM 639 N N . SER B 1 17 ? 1.63 -14.141 -1.313 1 96.25 17 SER B N 1
ATOM 640 C CA . SER B 1 17 ? 1.695 -15.586 -1.517 1 96.25 17 SER B CA 1
ATOM 641 C C . SER B 1 17 ? 0.301 -16.203 -1.567 1 96.25 17 SER B C 1
ATOM 643 O O . SER B 1 17 ? -0.697 -15.508 -1.363 1 96.25 17 SER B O 1
ATOM 645 N N . GLN B 1 18 ? 0.272 -17.469 -1.991 1 95.56 1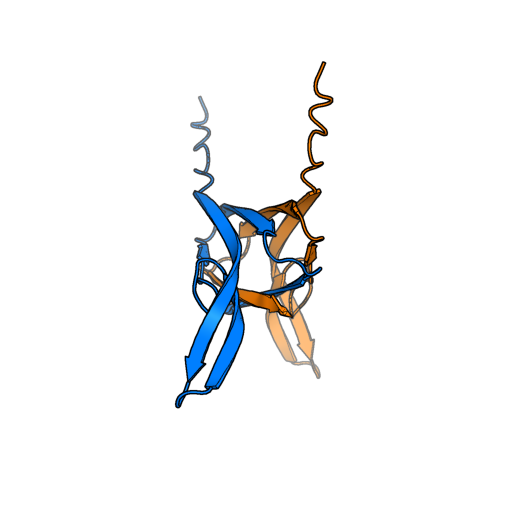8 GLN B N 1
ATOM 646 C CA . GLN B 1 18 ? -0.977 -18.219 -1.952 1 95.56 18 GLN B CA 1
ATOM 647 C C . GLN B 1 18 ? -1.091 -19.031 -0.666 1 95.56 18 GLN B C 1
ATOM 649 O O . GLN B 1 18 ? -0.098 -19.578 -0.182 1 95.56 18 GLN B O 1
ATOM 654 N N . VAL B 1 19 ? -2.258 -19.016 -0.149 1 94.56 19 VAL B N 1
ATOM 655 C CA . VAL B 1 19 ? -2.543 -19.891 0.982 1 94.56 19 VAL B CA 1
ATOM 656 C C . VAL B 1 19 ? -3.783 -20.734 0.687 1 94.56 19 VAL B C 1
ATOM 658 O O . VAL B 1 19 ? -4.66 -20.312 -0.071 1 94.56 19 VAL B O 1
ATOM 661 N N . ASN B 1 20 ? -3.822 -21.938 1.219 1 93.56 20 ASN B N 1
ATOM 662 C CA . ASN B 1 20 ? -5.008 -22.766 1.134 1 93.56 20 ASN B CA 1
ATOM 663 C C . ASN B 1 20 ? -5.996 -22.469 2.256 1 93.56 20 ASN B C 1
ATOM 665 O O . ASN B 1 20 ? -5.641 -22.516 3.436 1 93.56 20 ASN B O 1
ATOM 669 N N . MET B 1 21 ? -7.098 -22.016 1.784 1 88.69 21 MET B N 1
ATOM 670 C CA . MET B 1 21 ? -8.156 -21.766 2.764 1 88.69 21 MET B CA 1
ATOM 671 C C . MET B 1 21 ? -9.227 -22.844 2.68 1 88.69 21 MET B C 1
ATOM 673 O O . MET B 1 21 ? -9.672 -23.203 1.586 1 88.69 21 MET B O 1
ATOM 677 N N . THR B 1 22 ? -9.469 -23.469 3.781 1 88.25 22 THR B N 1
ATOM 678 C CA . THR B 1 22 ? -10.516 -24.484 3.82 1 88.25 22 THR B CA 1
ATOM 679 C C . THR B 1 22 ? -11.766 -23.938 4.508 1 88.25 22 THR B C 1
ATOM 681 O O . THR B 1 22 ? -11.695 -23.422 5.625 1 88.25 22 THR B O 1
ATOM 684 N N . HIS B 1 23 ? -12.656 -23.766 3.693 1 83.62 23 HIS B N 1
ATOM 685 C CA . HIS B 1 23 ? -13.961 -23.375 4.227 1 83.62 23 HIS B CA 1
ATOM 686 C C . HIS B 1 23 ? -15.016 -24.438 3.926 1 83.62 23 HIS B C 1
ATOM 688 O O . HIS B 1 23 ? -15.266 -24.75 2.76 1 83.62 23 HIS B O 1
ATOM 694 N N . LEU B 1 24 ? -15.742 -24.906 5.062 1 88.25 24 LEU B N 1
ATOM 695 C CA . LEU B 1 24 ? -16.766 -25.938 4.953 1 88.25 24 LEU B CA 1
ATOM 696 C C . LEU B 1 24 ? -16.312 -27.078 4.043 1 88.25 24 LEU B C 1
ATOM 698 O O . LEU B 1 24 ? -17.031 -27.469 3.127 1 88.25 24 LEU B O 1
ATOM 702 N N . CYS B 1 25 ? -15.219 -27.453 4.16 1 86.88 25 CYS B N 1
ATOM 703 C CA . CYS B 1 25 ? -14.648 -28.625 3.518 1 86.88 25 CYS B CA 1
ATOM 704 C C . CYS B 1 25 ? -14.273 -28.328 2.07 1 86.88 25 CYS B C 1
ATOM 706 O O . CYS B 1 25 ? -14.07 -29.25 1.277 1 86.88 25 CYS B O 1
ATOM 708 N N . LYS B 1 26 ? -14.523 -27.188 1.622 1 91.5 26 LYS B N 1
ATOM 709 C CA . LYS B 1 26 ? -14.023 -26.781 0.312 1 91.5 26 LYS B CA 1
ATOM 710 C C . LYS B 1 26 ? -12.695 -26.031 0.433 1 91.5 26 LYS B C 1
ATOM 712 O O . LYS B 1 26 ? -12.562 -25.109 1.249 1 91.5 26 LYS B O 1
ATOM 717 N N . ASP B 1 27 ? -11.648 -26.547 -0.272 1 91.19 27 ASP B N 1
ATOM 718 C CA . ASP B 1 27 ? -10.336 -25.906 -0.301 1 91.19 27 ASP B CA 1
ATOM 719 C C . ASP B 1 27 ? -10.242 -24.906 -1.449 1 91.19 27 ASP B C 1
ATOM 721 O O . ASP B 1 27 ? -10.586 -25.234 -2.59 1 91.19 27 ASP B O 1
ATOM 725 N N . THR B 1 28 ? -10.023 -23.703 -1.02 1 91.94 28 THR B N 1
ATOM 726 C CA . THR B 1 28 ? -9.781 -22.688 -2.039 1 91.94 28 THR B CA 1
ATOM 727 C C . THR B 1 28 ? -8.445 -21.984 -1.798 1 91.94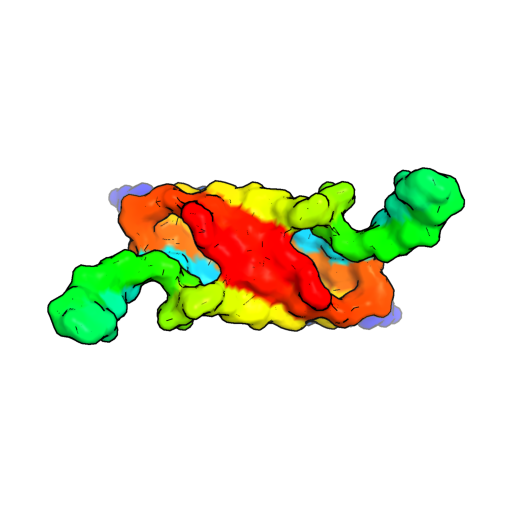 28 THR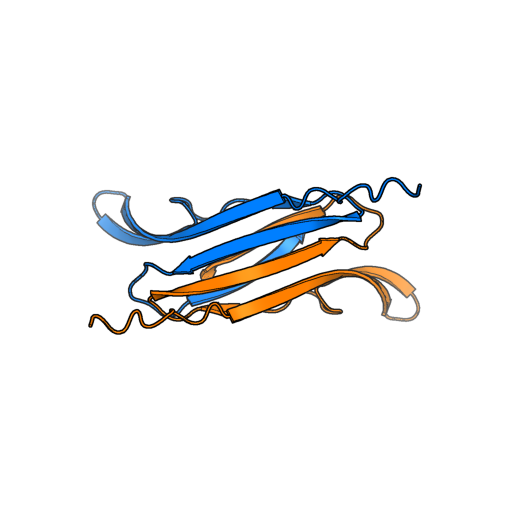 B C 1
ATOM 729 O O . THR B 1 28 ? -7.988 -21.891 -0.658 1 91.94 28 THR B O 1
ATOM 732 N N . MET B 1 29 ? -7.742 -21.672 -2.861 1 92.56 29 MET B N 1
ATOM 733 C CA . MET B 1 29 ? -6.508 -20.906 -2.752 1 92.56 29 MET B CA 1
ATOM 734 C C . MET B 1 29 ? -6.805 -19.406 -2.732 1 92.56 29 MET B C 1
ATOM 736 O O . MET B 1 29 ? -7.59 -18.906 -3.541 1 92.56 29 MET B O 1
ATOM 740 N N . ALA B 1 30 ? -6.191 -18.797 -1.679 1 92.81 30 ALA B N 1
ATOM 741 C CA . ALA B 1 30 ? -6.328 -17.344 -1.581 1 92.81 30 ALA B CA 1
ATOM 742 C C . ALA B 1 30 ? -4.969 -16.656 -1.716 1 92.81 30 ALA B C 1
ATOM 744 O O . ALA B 1 30 ? -3.965 -17.141 -1.199 1 92.81 30 ALA B O 1
ATOM 745 N N . THR B 1 31 ? -4.996 -15.617 -2.461 1 94.5 31 THR B N 1
ATOM 746 C CA . THR B 1 31 ? -3.811 -14.766 -2.496 1 94.5 31 THR B CA 1
ATOM 747 C C . THR B 1 31 ? -3.807 -13.797 -1.319 1 94.5 31 THR B C 1
ATOM 749 O O . THR B 1 31 ? -4.75 -13.016 -1.144 1 94.5 31 THR B O 1
ATOM 752 N N . VAL B 1 32 ? -2.766 -13.844 -0.48 1 94.62 32 VAL B N 1
ATOM 753 C CA . VAL B 1 32 ? -2.734 -13.07 0.758 1 94.62 32 VAL B CA 1
ATOM 754 C C . VAL B 1 32 ? -1.44 -12.266 0.829 1 94.62 32 VAL B C 1
ATOM 756 O O . VAL B 1 32 ? -0.512 -12.492 0.052 1 94.62 32 VAL B O 1
ATOM 759 N N . VAL B 1 33 ? -1.47 -11.297 1.734 1 95 33 VAL B N 1
ATOM 760 C CA . VAL B 1 33 ? -0.267 -10.555 2.092 1 95 33 VAL B CA 1
ATOM 761 C C . VAL B 1 33 ? 0.135 -10.875 3.529 1 95 33 VAL B C 1
ATOM 763 O O . VAL B 1 33 ? -0.65 -10.68 4.461 1 95 33 VAL B O 1
ATOM 766 N N . ASN B 1 34 ? 1.301 -11.398 3.662 1 95.81 34 ASN B N 1
ATOM 767 C CA . ASN B 1 34 ? 1.793 -11.844 4.961 1 95.81 34 ASN B CA 1
ATOM 768 C C . ASN B 1 34 ? 0.803 -12.789 5.645 1 95.81 34 ASN B C 1
ATOM 770 O O . ASN B 1 34 ? 0.563 -12.672 6.848 1 95.81 34 ASN B O 1
ATOM 774 N N . GLY B 1 35 ? 0.185 -13.523 4.871 1 92.56 35 GLY B N 1
ATOM 775 C CA . GLY B 1 35 ? -0.666 -14.586 5.383 1 92.56 35 GLY B CA 1
ATOM 776 C C . GLY B 1 35 ? -2.072 -14.117 5.707 1 92.56 35 GLY B C 1
ATOM 777 O O . GLY B 1 35 ? -2.873 -14.883 6.254 1 92.56 35 GLY B O 1
ATOM 778 N N . GLN B 1 36 ? -2.379 -12.906 5.309 1 91.06 36 GLN B N 1
ATOM 779 C CA . GLN B 1 36 ? -3.709 -12.438 5.68 1 91.06 36 GLN B CA 1
ATOM 780 C C . GLN B 1 36 ? -4.355 -11.648 4.543 1 91.06 36 GLN B C 1
ATOM 782 O O . GLN B 1 36 ? -3.66 -11.125 3.67 1 91.06 36 GLN B O 1
ATOM 787 N N . LEU B 1 37 ? -5.758 -11.688 4.57 1 86.88 37 LEU B N 1
ATOM 788 C CA . LEU B 1 37 ? -6.613 -10.953 3.645 1 86.88 37 LEU B CA 1
ATOM 789 C C . LEU B 1 37 ? -7.742 -10.25 4.395 1 86.88 37 LEU B C 1
ATOM 791 O O . LEU B 1 37 ? -8.531 -10.891 5.086 1 86.88 37 LEU B O 1
ATOM 795 N N . PRO B 1 38 ? -7.75 -8.797 4.469 1 86.75 38 PRO B N 1
ATOM 796 C CA . PRO B 1 38 ? -6.848 -7.906 3.734 1 86.75 38 PRO B CA 1
ATOM 797 C C . PRO B 1 38 ? -5.418 -7.938 4.273 1 86.75 38 PRO B C 1
ATOM 799 O O . PRO B 1 38 ? -5.172 -8.5 5.34 1 86.75 38 PRO B O 1
ATOM 802 N N . GLY B 1 39 ? -4.531 -7.445 3.521 1 87.88 39 GLY B N 1
ATOM 803 C CA . GLY B 1 39 ? -3.164 -7.316 4 1 87.88 39 GLY B CA 1
ATOM 804 C C . GLY B 1 39 ? -3.041 -6.406 5.211 1 87.88 39 GLY B C 1
ATOM 805 O O . GLY B 1 39 ? -4.035 -5.844 5.672 1 87.88 39 GLY B O 1
AT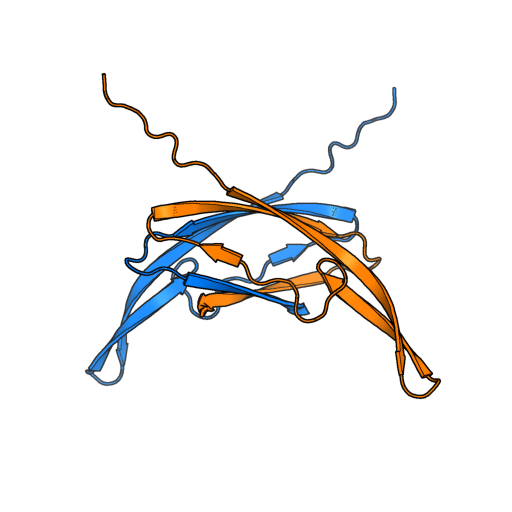OM 806 N N . PRO B 1 40 ? -1.824 -6.375 5.73 1 91.12 40 PRO B N 1
ATOM 807 C CA . PRO B 1 40 ? -1.61 -5.551 6.922 1 91.12 40 PRO B CA 1
ATOM 808 C C . PRO B 1 40 ? -1.771 -4.059 6.641 1 91.12 40 PRO B C 1
ATOM 810 O O . PRO B 1 40 ? -1.514 -3.605 5.52 1 91.12 40 PRO B O 1
ATOM 813 N N . ALA B 1 41 ? -2.178 -3.311 7.695 1 92.31 41 ALA B N 1
ATOM 814 C CA . ALA B 1 41 ? -2.189 -1.85 7.641 1 92.31 41 ALA B CA 1
ATOM 815 C C . ALA B 1 41 ? -0.867 -1.273 8.141 1 92.31 41 ALA B C 1
ATOM 817 O O . ALA B 1 41 ? -0.221 -1.854 9.016 1 92.31 41 ALA B O 1
ATOM 818 N N . ILE B 1 42 ? -0.507 -0.183 7.578 1 92.5 42 ILE B N 1
ATOM 819 C CA . ILE B 1 42 ? 0.7 0.508 8.023 1 92.5 42 ILE B CA 1
ATOM 820 C C . ILE B 1 42 ? 0.34 1.903 8.523 1 92.5 42 ILE B C 1
ATOM 822 O O . ILE B 1 42 ? -0.384 2.645 7.855 1 92.5 42 ILE B O 1
ATOM 826 N N . GLU B 1 43 ? 0.79 2.205 9.656 1 92.69 43 GLU B N 1
ATOM 827 C CA . GLU B 1 43 ? 0.676 3.559 10.195 1 92.69 43 GLU B CA 1
ATOM 828 C C . GLU B 1 43 ? 1.903 4.395 9.844 1 92.69 43 GLU B C 1
ATOM 830 O O . GLU B 1 43 ? 3.037 3.947 10.016 1 92.69 43 GLU B O 1
ATOM 835 N N . VAL B 1 44 ? 1.576 5.555 9.352 1 92.25 44 VAL B N 1
ATOM 836 C CA . VAL B 1 44 ? 2.656 6.473 9 1 92.25 44 VAL B CA 1
ATOM 837 C C . VAL B 1 44 ? 2.441 7.816 9.695 1 92.25 44 VAL B C 1
ATOM 839 O O . VAL B 1 44 ? 1.432 8.484 9.461 1 92.25 44 VAL B O 1
ATOM 842 N N . THR B 1 45 ? 3.383 8.164 10.492 1 92.62 45 THR B N 1
ATOM 843 C CA . THR B 1 45 ? 3.312 9.414 11.242 1 92.62 45 THR B CA 1
ATOM 844 C C . THR B 1 45 ? 3.643 10.609 10.344 1 92.62 45 THR B C 1
ATOM 846 O O . THR B 1 45 ? 4.422 10.477 9.398 1 92.62 45 THR B O 1
ATOM 849 N N . GLU B 1 46 ? 2.99 11.711 10.672 1 91.88 46 GLU B N 1
ATOM 850 C CA . GLU B 1 46 ? 3.289 12.945 9.945 1 91.88 46 GLU B CA 1
ATOM 851 C C . GLU B 1 46 ? 4.793 13.18 9.852 1 91.88 46 GLU B C 1
ATOM 853 O O . GLU B 1 46 ? 5.512 13.039 10.844 1 91.88 46 GLU B O 1
ATOM 858 N N . GLY B 1 47 ? 5.215 13.461 8.641 1 89.81 47 GLY B N 1
ATOM 859 C CA . GLY B 1 47 ? 6.609 13.82 8.445 1 89.81 47 GLY B CA 1
ATOM 860 C C . GLY B 1 47 ? 7.52 12.625 8.266 1 89.81 47 GLY B C 1
ATOM 861 O O . GLY B 1 47 ? 8.688 12.773 7.898 1 89.81 47 GLY B O 1
ATOM 862 N N . ASP B 1 48 ? 7.008 11.406 8.469 1 87 48 ASP B N 1
ATOM 863 C CA . ASP B 1 48 ? 7.84 10.211 8.383 1 87 48 ASP B CA 1
ATOM 864 C C . ASP B 1 48 ? 7.887 9.68 6.949 1 87 48 ASP B C 1
ATOM 866 O O . ASP B 1 48 ? 7.035 10.023 6.125 1 87 48 ASP B O 1
ATOM 870 N N . SER B 1 49 ? 8.906 8.898 6.719 1 90.25 49 SER B N 1
ATOM 871 C CA . SER B 1 49 ? 9.039 8.086 5.516 1 90.25 49 SER B CA 1
ATOM 872 C C . SER B 1 49 ? 9.078 6.598 5.855 1 90.25 49 SER B C 1
ATOM 874 O O . SER B 1 49 ? 9.781 6.184 6.781 1 90.25 49 SER B O 1
ATOM 876 N N . VAL B 1 50 ? 8.273 5.945 5.152 1 93.88 50 VAL B N 1
ATOM 877 C CA . VAL B 1 50 ? 8.234 4.496 5.312 1 93.88 50 VAL B CA 1
ATOM 878 C C . VAL B 1 50 ? 8.547 3.818 3.982 1 93.88 50 VAL B C 1
ATOM 880 O O . VAL B 1 50 ? 8.102 4.277 2.926 1 93.88 50 VAL B O 1
ATOM 883 N N . THR B 1 51 ? 9.305 2.82 4.098 1 94.38 51 THR B N 1
ATOM 884 C CA . THR B 1 51 ? 9.602 2.008 2.924 1 94.38 51 THR B CA 1
ATOM 885 C C . THR B 1 51 ? 8.953 0.633 3.043 1 94.38 51 THR B C 1
ATOM 887 O O . THR B 1 51 ? 9.102 -0.047 4.059 1 94.38 51 THR B O 1
ATOM 890 N N . VAL B 1 52 ? 8.211 0.259 1.983 1 93.62 52 VAL B N 1
ATOM 891 C CA . VAL B 1 52 ? 7.582 -1.058 1.937 1 93.62 52 VAL B CA 1
ATOM 892 C C . VAL B 1 52 ? 8.195 -1.884 0.809 1 93.62 52 VAL B C 1
ATOM 894 O O . VAL B 1 52 ? 8.172 -1.474 -0.354 1 93.62 52 VAL B O 1
ATOM 897 N N . HIS B 1 53 ? 8.773 -2.975 1.179 1 94.69 53 HIS B N 1
ATOM 898 C CA . HIS B 1 53 ? 9.242 -3.959 0.211 1 94.69 53 HIS B CA 1
ATOM 899 C C . HIS B 1 53 ? 8.164 -4.996 -0.088 1 94.69 53 HIS B C 1
ATOM 901 O O . HIS B 1 53 ? 7.75 -5.742 0.802 1 94.69 53 HIS B O 1
ATOM 907 N N . VAL B 1 54 ? 7.785 -5.02 -1.307 1 94.25 54 VAL B N 1
ATOM 908 C CA . VAL B 1 54 ? 6.793 -6 -1.736 1 94.25 54 VAL B CA 1
ATOM 909 C C . VAL B 1 54 ? 7.473 -7.102 -2.547 1 94.25 54 VAL B C 1
ATOM 911 O O . VAL B 1 54 ? 8.117 -6.824 -3.562 1 94.25 54 VAL B O 1
ATOM 914 N N . VAL B 1 55 ? 7.312 -8.234 -2.057 1 95.38 55 VAL B N 1
ATOM 915 C CA . VAL B 1 55 ? 7.824 -9.406 -2.754 1 95.38 55 VAL B CA 1
ATOM 916 C C . VAL B 1 55 ? 6.66 -10.273 -3.234 1 95.38 55 VAL B C 1
ATOM 918 O O . VAL B 1 55 ? 5.867 -10.758 -2.426 1 95.38 55 VAL B O 1
ATOM 921 N N . ASN B 1 56 ? 6.598 -10.523 -4.539 1 95.5 56 ASN B N 1
ATOM 922 C CA . ASN B 1 56 ? 5.52 -11.336 -5.09 1 95.5 56 ASN B CA 1
ATOM 923 C C . ASN B 1 56 ? 5.953 -12.789 -5.273 1 95.5 56 ASN B C 1
ATOM 925 O O . ASN B 1 56 ? 6.57 -13.133 -6.281 1 95.5 56 ASN B O 1
ATOM 929 N N . LYS B 1 57 ? 5.539 -13.609 -4.418 1 96.31 57 LYS B N 1
ATOM 930 C CA . LYS B 1 57 ? 5.859 -15.031 -4.488 1 96.31 57 LYS B CA 1
ATOM 931 C C . LYS B 1 57 ? 4.672 -15.844 -5.004 1 96.31 57 LYS B C 1
ATOM 933 O O . LYS B 1 57 ? 4.695 -17.078 -4.977 1 96.31 57 LYS B O 1
ATOM 938 N N . SER B 1 58 ? 3.639 -15.219 -5.277 1 94.69 58 SER B N 1
ATOM 939 C CA . SER B 1 58 ? 2.502 -15.898 -5.891 1 94.69 58 SER B CA 1
ATOM 940 C C . SER B 1 58 ? 2.783 -16.234 -7.348 1 94.69 58 SER B C 1
ATOM 942 O O . SER B 1 58 ? 3.654 -15.633 -7.977 1 94.69 58 SER B O 1
ATOM 944 N N . PRO B 1 59 ? 2.107 -17.156 -7.941 1 94.62 59 PRO B N 1
ATOM 945 C CA . PRO B 1 59 ? 2.342 -17.516 -9.344 1 94.62 59 PRO B CA 1
ATOM 946 C C . PRO B 1 59 ? 1.627 -16.578 -10.32 1 94.62 59 PRO B C 1
ATOM 948 O O . PRO B 1 59 ? 1.56 -16.859 -11.516 1 94.62 59 PRO B O 1
ATOM 951 N N . TYR B 1 60 ? 1.063 -15.469 -9.82 1 94.69 60 TYR B N 1
ATOM 952 C CA . TYR B 1 60 ? 0.283 -14.547 -10.641 1 94.69 60 TYR B CA 1
ATOM 953 C C . TYR B 1 60 ? 0.921 -13.164 -10.672 1 94.69 60 TYR B C 1
ATOM 955 O O . TYR B 1 60 ? 1.661 -12.797 -9.758 1 94.69 60 TYR B O 1
ATOM 963 N N . ASN B 1 61 ? 0.686 -12.445 -11.727 1 94.81 61 ASN B N 1
ATOM 964 C CA . ASN B 1 61 ? 0.827 -10.992 -11.672 1 94.81 61 ASN B CA 1
ATOM 965 C C . ASN B 1 61 ? -0.274 -10.352 -10.836 1 94.81 61 ASN B C 1
ATOM 967 O O . ASN B 1 61 ? -1.448 -10.695 -10.969 1 94.81 61 ASN B O 1
ATOM 971 N N . ILE B 1 62 ? 0.132 -9.43 -9.992 1 93.56 62 ILE B N 1
ATOM 972 C CA . ILE B 1 62 ? -0.87 -8.836 -9.109 1 93.56 62 ILE B CA 1
ATOM 973 C C . ILE B 1 62 ? -0.852 -7.316 -9.258 1 93.56 62 ILE B C 1
ATOM 975 O O . ILE B 1 62 ? 0.132 -6.742 -9.734 1 93.56 62 ILE B O 1
ATOM 979 N N . THR B 1 63 ? -2 -6.754 -8.906 1 93.56 63 THR B N 1
ATOM 980 C CA . THR B 1 63 ? -2.121 -5.309 -8.742 1 93.56 63 THR B CA 1
ATOM 981 C C . THR B 1 63 ? -2.422 -4.949 -7.293 1 93.56 63 THR B C 1
ATOM 983 O O . THR B 1 63 ? -3.301 -5.551 -6.672 1 93.56 63 THR B O 1
ATOM 986 N N . ILE B 1 64 ? -1.655 -4.047 -6.773 1 90 64 ILE B N 1
ATOM 987 C CA . ILE B 1 64 ? -1.836 -3.592 -5.398 1 90 64 ILE B CA 1
ATOM 988 C C . ILE B 1 64 ? -2.51 -2.221 -5.395 1 90 64 ILE B C 1
ATOM 990 O O . ILE B 1 64 ? -2.043 -1.291 -6.059 1 90 64 ILE B O 1
ATOM 994 N N . HIS B 1 65 ? -3.625 -2.189 -4.684 1 88.44 65 HIS B N 1
ATOM 995 C CA . HIS B 1 65 ? -4.312 -0.926 -4.434 1 88.44 65 HIS B CA 1
ATOM 996 C C . HIS B 1 65 ? -4.113 -0.469 -2.994 1 88.44 65 HIS B C 1
ATOM 998 O O . HIS B 1 65 ? -4.047 -1.293 -2.08 1 88.44 65 HIS B O 1
ATOM 1004 N N . TRP B 1 66 ? -3.99 0.782 -2.896 1 82 66 TRP B N 1
ATOM 1005 C CA . TRP B 1 66 ? -3.807 1.315 -1.551 1 82 66 TRP B CA 1
ATOM 1006 C C . TRP B 1 66 ? -4.82 2.416 -1.259 1 82 66 TRP B C 1
ATOM 1008 O O . TRP B 1 66 ? -5.207 3.166 -2.158 1 82 66 TRP B O 1
ATOM 1018 N N . TYR B 1 67 ? -5.199 2.5 -0.037 1 85.62 67 TYR B N 1
ATOM 1019 C CA . TYR B 1 67 ? -6.09 3.572 0.392 1 85.62 67 TYR B CA 1
ATOM 1020 C C . TYR B 1 67 ? -5.703 4.082 1.775 1 85.62 67 TYR B C 1
ATOM 1022 O O . TYR B 1 67 ? -5.043 3.375 2.541 1 85.62 67 TYR B O 1
ATOM 1030 N N . LEU B 1 68 ? -5.996 5.363 1.887 1 85.38 68 LEU B N 1
ATOM 1031 C CA . LEU B 1 68 ? -5.707 6.004 3.164 1 85.38 68 LEU B CA 1
ATOM 1032 C C . LEU B 1 68 ? -6.93 5.98 4.074 1 85.38 68 LEU B C 1
ATOM 1034 O O . LEU B 1 68 ? -8.07 6.008 3.596 1 85.38 68 LEU B O 1
ATOM 1038 N N . VAL B 1 69 ? -6.699 5.809 5.344 1 78.88 69 VAL B N 1
ATOM 1039 C CA . VAL B 1 69 ? -7.766 5.977 6.328 1 78.88 69 VAL B CA 1
ATOM 1040 C C . VAL B 1 69 ? -7.383 7.074 7.32 1 78.88 69 VAL B C 1
ATOM 1042 O O . VAL B 1 69 ? -6.215 7.211 7.688 1 78.88 69 VAL B O 1
#

InterPro domains:
  IPR008972 Cupredoxin [G3DSA:2.60.40.420] (2-69)
  IPR008972 Cupredoxin [SSF49503] (5-66)
  IPR011707 Multicopper oxidase-like, N-terminal [PF07732] (16-66)
  IPR045087 Multicopper oxidase [PTHR11709] (16-66)

Foldseek 3Di:
DPPPPVQDAAEEEWEWEWDWDADPNDTDIDTDIPPDPPYDDDDDDPPHHYHYHYHYPYPDDDDDDDDDD/DPPPPVQDAAEEEWEWEWDWDADPNDTDIDTDIPPDPPYDDDDDDPPHHYHYHYHYPYPDDDDDDDDDD

Organism: Setaria viridis (NCBI:txid4556)

Nearest PDB structures (foldseek):
  1aoz-assembly1_A  TM=7.835E-01  e=8.190E-03  Cucurbita melopepo
  3kw7-assembly2_B  TM=8.053E-01  e=2.664E-01  Trametes sp. AH28-2
  6h5y-assembly1_A  TM=7.788E-01  e=3.520E-01  Aspergillus oryzae
  5nq7-assembly1_A  TM=7.023E-01  e=4.987E-01  Trametes sanguinea
  2xyb-assembly1_A-2  TM=7.266E-01  e=7.064E-01  Trametes cinnabarina

Solvent-accessible surface area (backbone atoms only — not comparable to full-atom values): 7882 Å² total; per-residue (Å²): 130,82,75,70,70,67,74,67,65,48,74,45,79,40,42,30,32,70,43,83,42,74,53,96,87,41,78,41,80,39,79,22,30,71,83,28,82,68,36,72,69,45,77,45,48,51,71,37,39,37,37,38,38,37,36,31,68,28,97,49,69,37,34,38,40,41,40,80,92,128,82,76,71,71,68,73,68,67,49,76,47,78,40,43,30,32,70,43,83,42,71,52,94,88,42,78,41,80,40,79,22,30,72,84,29,82,67,34,70,72,45,77,44,48,51,71,37,40,36,36,37,37,36,36,30,68,28,98,51,70,37,34,41,39,41,42,80,93

Radius of gyration: 17.87 Å; Cα contacts (8 Å, |Δi|>4): 319; chains: 2; bounding box: 49×55×28 Å

Secondary structure (DSSP, 8-state):
--------EEEEEEEEEEEEEEETTEEEEEEEETTBSSPPPEEE-TT-EEEEEEEE-SSS-EEEEEEE-/--------EEEEEEEEEEEEEEETTEEEEEEEETTBSS---EEE-TT-EEEEEEEE-SSS-EEEEEEE-

Sequence (138 aa):
MALSVSASVVEHTFVVSQVNMTHLCKDTMATVVNGQLPGPAIEVTEGDSVTVHVVNKSPYNITIHWYLVMALSVSASVVEHTFVVSQVNMTHLCKDTMATVVNGQLPGPAIEVTEGDSVTVHVVNKSPYNITIHWYLV